Protein AF-A0A1Y1K9Z2-F1 (afdb_monomer)

pLDDT: mean 82.73, std 17.96, range [30.25, 98.12]

Sequence (120 aa):
GYWKRSLLKTVQKRVRSIFKPVSKKLPVKLPHRALTDVDLSKYIKLLKIPHFRGIFMRNGLPNRINKTECGIINLDDKINEGTHWTAYIKRGSRVVYFDSIGHVKPPLELVHYFRGGGSR

Foldseek 3Di:
DVVVVVVVVVVVVVCCVVDPDDPDPQPDDDDPDDDDLVNVVVVCVSVVPPQEDGEAELVGDDQADDQWHKYKYFPHDPVDRGDAIWMWTHHHLDIDTGGPVDPDDDDVSVVCSSVVPNDD

Solvent-accessible surface area (backbone atoms only — not comparable to full-atom values): 7559 Å² total; per-residue (Å²): 116,77,66,61,59,52,53,53,51,52,50,50,52,55,46,48,74,78,41,80,80,78,87,68,86,70,98,68,87,76,72,101,60,87,80,48,73,69,54,48,54,52,48,45,62,76,66,62,56,77,54,62,71,50,79,29,29,43,82,53,67,71,98,71,57,66,57,56,32,26,38,38,34,26,75,27,50,72,92,55,96,60,79,47,79,32,39,40,40,35,52,68,94,47,73,47,80,48,53,90,87,53,99,69,80,80,58,67,56,60,54,49,61,73,64,64,66,63,73,130

Nearest PDB structures (foldseek):
  4pie-assembly1_A  TM=7.471E-01  e=2.812E-03  Human adenovirus 2
  4wx7-assembly1_A  TM=7.951E-01  e=3.908E-03  Human adenovirus D8
  8qdx-assembly1_B  TM=3.300E-01  e=3.687E+00  Escherichia coli
  8qqs-assembly1_B  TM=2.901E-01  e=3.232E+00  Escherichia coli
  9ggq-assembly1_D  TM=2.872E-01  e=4.206E+00  Escherichia coli

Structure (mmCIF, N/CA/C/O backbone):
data_AF-A0A1Y1K9Z2-F1
#
_entry.id   AF-A0A1Y1K9Z2-F1
#
loop_
_atom_site.group_PDB
_atom_site.id
_atom_site.type_symbol
_atom_site.label_atom_id
_atom_site.label_alt_id
_atom_site.label_comp_id
_atom_site.label_asym_id
_atom_site.label_entity_id
_atom_site.label_seq_id
_atom_site.pdbx_PDB_ins_code
_atom_site.Cartn_x
_atom_site.Cartn_y
_atom_site.Cartn_z
_atom_site.occupancy
_atom_site.B_iso_or_equiv
_atom_site.auth_seq_id
_atom_site.auth_comp_id
_atom_site.auth_asym_id
_atom_site.auth_atom_id
_atom_site.pdbx_PDB_model_num
ATOM 1 N N . GLY A 1 1 ? -23.300 0.474 -20.425 1.00 43.09 1 GLY A N 1
ATOM 2 C CA . GLY A 1 1 ? -24.116 -0.228 -19.410 1.00 43.09 1 GLY A CA 1
ATOM 3 C C . GLY A 1 1 ? -24.420 0.672 -18.222 1.00 43.09 1 GLY A C 1
ATOM 4 O O . GLY A 1 1 ? -23.520 0.955 -17.437 1.00 43.09 1 GLY A O 1
ATOM 5 N N . TYR A 1 2 ? -25.670 1.128 -18.097 1.00 38.16 2 TYR A N 1
ATOM 6 C CA . TYR A 1 2 ? -26.160 2.048 -17.053 1.00 38.16 2 TYR A CA 1
ATOM 7 C C . TYR A 1 2 ? -25.888 1.564 -15.611 1.00 38.16 2 TYR A C 1
ATOM 9 O O . TYR A 1 2 ? -25.596 2.370 -14.726 1.00 38.16 2 TYR A O 1
ATOM 17 N N . TRP A 1 3 ? -25.847 0.248 -15.396 1.00 30.25 3 TRP A N 1
ATOM 18 C CA . TRP A 1 3 ? -25.578 -0.384 -14.101 1.00 30.25 3 TRP A CA 1
ATOM 19 C C . TRP A 1 3 ? -24.150 -0.156 -13.563 1.00 30.25 3 TRP A C 1
ATOM 21 O O . TRP A 1 3 ? -23.978 0.044 -12.360 1.00 30.25 3 TRP A O 1
ATOM 31 N N . LYS A 1 4 ? -23.122 -0.070 -14.430 1.00 41.53 4 LYS A N 1
ATOM 32 C CA . LYS A 1 4 ? -21.722 0.177 -14.006 1.00 41.53 4 LYS A CA 1
ATOM 33 C C . LYS A 1 4 ? -21.539 1.564 -13.377 1.00 41.53 4 LYS A C 1
ATOM 35 O O . LYS A 1 4 ? -20.868 1.700 -12.357 1.00 41.53 4 LYS A O 1
ATOM 40 N N . ARG A 1 5 ? -22.176 2.595 -13.949 1.00 46.28 5 ARG A N 1
ATOM 41 C CA . ARG A 1 5 ? -22.117 3.975 -13.425 1.00 46.28 5 ARG A CA 1
ATOM 42 C C . ARG A 1 5 ? -22.849 4.108 -12.087 1.00 46.28 5 ARG A C 1
ATOM 44 O O . ARG A 1 5 ? -22.398 4.861 -11.232 1.00 46.28 5 ARG A O 1
ATOM 51 N N . SER A 1 6 ? -23.947 3.375 -11.900 1.00 46.56 6 SER A N 1
ATOM 52 C CA . SER A 1 6 ? -24.711 3.354 -10.645 1.00 46.56 6 SER A CA 1
ATOM 53 C C . SER A 1 6 ? -23.897 2.761 -9.486 1.00 46.56 6 SER A C 1
ATOM 55 O O . SER A 1 6 ? -23.755 3.396 -8.441 1.00 46.56 6 SER A O 1
ATOM 57 N N . LEU A 1 7 ? -23.258 1.602 -9.696 1.00 51.91 7 LEU A N 1
ATOM 58 C CA . LEU A 1 7 ? -22.443 0.945 -8.668 1.00 51.91 7 LEU A CA 1
ATOM 59 C C . LEU A 1 7 ? -21.234 1.799 -8.254 1.00 51.91 7 LEU A C 1
ATOM 61 O O . LEU A 1 7 ? -20.981 1.970 -7.063 1.00 51.91 7 LEU A O 1
ATOM 65 N N . LEU A 1 8 ? -20.532 2.397 -9.225 1.00 53.78 8 LEU A N 1
ATOM 66 C CA . LEU A 1 8 ? -19.408 3.304 -8.964 1.00 53.78 8 LEU A CA 1
ATOM 67 C C . LEU A 1 8 ? -19.836 4.538 -8.159 1.00 53.78 8 LEU A C 1
ATOM 69 O O . LEU A 1 8 ? -19.136 4.923 -7.224 1.00 53.78 8 LEU A O 1
ATOM 73 N N . LYS A 1 9 ? -21.003 5.122 -8.465 1.00 56.19 9 LYS A N 1
ATOM 74 C CA . LYS A 1 9 ? -21.572 6.242 -7.696 1.00 56.19 9 LYS A CA 1
ATOM 75 C C . LYS A 1 9 ? -21.907 5.834 -6.260 1.00 56.19 9 LYS A C 1
ATOM 77 O O . LYS A 1 9 ? -21.624 6.595 -5.337 1.00 56.19 9 LYS A O 1
ATOM 82 N N . THR A 1 10 ? -22.449 4.635 -6.051 1.00 56.69 10 THR A N 1
ATOM 83 C CA . THR A 1 10 ? -22.758 4.101 -4.714 1.00 56.69 10 THR A CA 1
ATOM 84 C C . THR A 1 10 ? -21.493 3.834 -3.901 1.00 56.69 10 THR A C 1
ATOM 86 O O . THR A 1 10 ? -21.417 4.235 -2.739 1.00 56.69 10 THR A O 1
ATOM 89 N N . VAL A 1 11 ? -20.464 3.237 -4.513 1.00 58.69 11 VAL A N 1
ATOM 90 C CA . VAL A 1 11 ? -19.150 3.035 -3.884 1.00 58.6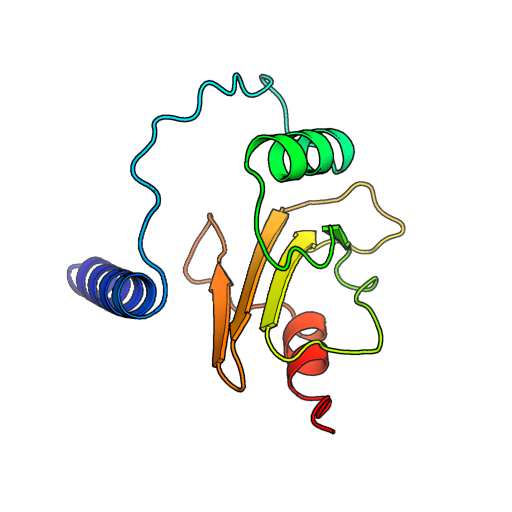9 11 VAL A CA 1
ATOM 91 C C . VAL A 1 11 ? -18.509 4.381 -3.549 1.00 58.69 11 VAL A C 1
ATOM 93 O O . VAL A 1 11 ? -18.121 4.588 -2.404 1.00 58.69 11 VAL A O 1
ATOM 96 N N . GLN A 1 12 ? -18.482 5.340 -4.481 1.00 59.81 12 GLN A N 1
ATOM 97 C CA . GLN A 1 12 ? -17.976 6.691 -4.215 1.00 59.81 12 GLN A CA 1
ATOM 98 C C . GLN A 1 12 ? -18.741 7.394 -3.094 1.00 59.81 12 GLN A C 1
ATOM 100 O O . GLN A 1 12 ? -18.114 8.029 -2.251 1.00 59.81 12 GLN A O 1
ATOM 105 N N . LYS A 1 13 ? -20.073 7.280 -3.044 1.00 59.56 13 LYS A N 1
ATOM 106 C CA . LYS A 1 13 ? -20.892 7.875 -1.978 1.00 59.56 13 LYS A CA 1
ATOM 107 C C . LYS A 1 13 ? -20.564 7.256 -0.616 1.00 59.56 13 LYS A C 1
ATOM 109 O O . LYS A 1 13 ? -20.394 7.991 0.353 1.00 59.56 13 LYS A O 1
ATOM 114 N N . ARG A 1 14 ? -20.397 5.930 -0.552 1.00 63.41 14 ARG A N 1
ATOM 115 C CA . ARG A 1 14 ? -20.032 5.196 0.673 1.00 63.41 14 ARG A CA 1
ATOM 116 C C . ARG A 1 14 ? -18.593 5.473 1.115 1.00 63.41 14 ARG A C 1
ATOM 118 O O . ARG A 1 14 ? -18.338 5.627 2.302 1.00 63.41 14 ARG A O 1
ATOM 125 N N . VAL A 1 15 ? -17.659 5.606 0.173 1.00 63.94 15 VAL A N 1
ATOM 126 C CA . VAL A 1 15 ? -16.283 6.043 0.450 1.00 63.94 15 VAL A CA 1
ATOM 127 C C . VAL A 1 15 ? -16.292 7.476 0.974 1.00 63.94 15 VAL A C 1
ATOM 129 O O . VAL A 1 15 ? -15.711 7.720 2.021 1.00 63.94 15 VAL A O 1
ATOM 132 N N . ARG A 1 16 ? -17.014 8.405 0.336 1.00 65.69 16 ARG A N 1
ATOM 133 C CA . ARG A 1 16 ? -17.124 9.807 0.784 1.00 65.69 16 ARG A CA 1
ATOM 134 C C . ARG A 1 16 ? -17.781 9.960 2.157 1.00 65.69 16 ARG A C 1
ATOM 136 O O . ARG A 1 16 ? -17.416 10.869 2.895 1.00 65.69 16 ARG A O 1
ATOM 143 N N . SER A 1 17 ? -18.722 9.082 2.518 1.00 64.19 17 SER A N 1
ATOM 144 C CA . SER A 1 17 ? -19.342 9.108 3.851 1.00 64.19 17 SER A CA 1
ATOM 145 C C . SER A 1 17 ? -18.395 8.620 4.952 1.00 64.19 17 SER A C 1
ATOM 147 O O . SER A 1 17 ? -18.584 8.959 6.114 1.00 64.19 17 SER A O 1
ATOM 149 N N . ILE A 1 18 ? -17.390 7.810 4.604 1.00 62.69 18 ILE A N 1
ATOM 150 C CA . ILE A 1 18 ? -16.392 7.279 5.545 1.00 62.69 18 ILE A CA 1
ATOM 151 C C . ILE A 1 18 ? -15.115 8.142 5.531 1.00 62.69 18 ILE A C 1
ATOM 153 O O . ILE A 1 18 ? -14.452 8.299 6.558 1.00 62.69 18 ILE A O 1
ATOM 157 N N . PHE A 1 19 ? -14.781 8.736 4.387 1.00 62.97 19 PHE A N 1
ATOM 158 C CA . PHE A 1 19 ? -13.556 9.481 4.123 1.00 62.97 19 PHE A CA 1
ATOM 159 C C . PHE A 1 19 ? -13.895 10.830 3.478 1.00 62.97 19 PHE A C 1
ATOM 161 O O . PHE A 1 19 ? -14.343 10.885 2.333 1.00 62.97 19 PHE A O 1
ATOM 168 N N . LYS A 1 20 ? -13.659 11.935 4.197 1.00 63.31 20 LYS A N 1
ATOM 169 C CA . LYS A 1 20 ? -13.804 13.280 3.622 1.00 63.31 20 LYS A CA 1
ATOM 170 C C . LYS A 1 20 ? -12.711 13.497 2.560 1.00 63.31 20 LYS A C 1
ATOM 172 O O . LYS A 1 20 ? -11.535 13.341 2.893 1.00 63.31 20 LYS A O 1
ATOM 177 N N . PRO A 1 21 ? -13.055 13.843 1.307 1.00 60.56 21 PRO A N 1
ATOM 178 C CA . PRO A 1 21 ? -12.057 14.128 0.283 1.00 60.56 21 PRO A CA 1
ATOM 179 C C . PRO A 1 21 ? -11.266 15.389 0.647 1.00 60.56 21 PRO A C 1
ATOM 181 O O . PRO A 1 21 ? -11.841 16.402 1.045 1.00 60.56 21 PRO A O 1
ATOM 184 N N . VAL A 1 22 ? -9.944 15.336 0.495 1.00 63.41 22 VAL A N 1
ATOM 185 C CA . VAL A 1 22 ? -9.087 16.519 0.629 1.00 63.41 22 VAL A CA 1
ATOM 186 C C . VAL A 1 22 ? -9.147 17.292 -0.690 1.00 63.41 22 VAL A C 1
ATOM 188 O O . VAL A 1 22 ? -8.785 16.773 -1.739 1.00 63.41 22 VAL A O 1
ATOM 191 N N . SER A 1 23 ? -9.638 18.531 -0.637 1.00 53.41 23 SER A N 1
ATOM 192 C CA . SER A 1 23 ? -9.964 19.370 -1.805 1.00 53.41 23 SER A CA 1
ATOM 193 C C . SER A 1 23 ? -8.765 20.092 -2.447 1.00 53.41 23 SER A C 1
ATOM 195 O O . SER A 1 23 ? -8.952 20.915 -3.344 1.00 53.41 23 SER A O 1
ATOM 197 N N . LYS A 1 24 ? -7.530 19.870 -1.989 1.00 58.94 24 LYS A N 1
ATOM 198 C CA . LYS A 1 24 ? -6.385 20.662 -2.462 1.00 58.94 24 LYS A CA 1
ATOM 199 C C . LYS A 1 24 ? -5.791 20.042 -3.726 1.00 58.94 24 LYS A C 1
ATOM 201 O O . LYS A 1 24 ? -5.373 18.888 -3.694 1.00 58.94 24 LYS A O 1
ATOM 206 N N . LYS A 1 25 ? -5.706 20.819 -4.818 1.00 61.34 25 LYS A N 1
ATOM 207 C CA . LYS A 1 25 ? -4.792 20.517 -5.933 1.00 61.34 25 LYS A CA 1
ATOM 208 C C . LYS A 1 25 ? -3.392 20.385 -5.339 1.00 61.34 25 LYS A C 1
ATOM 210 O O . LYS A 1 25 ? -2.872 21.331 -4.753 1.00 61.34 25 LYS A O 1
ATOM 215 N N . LEU A 1 26 ? -2.829 19.191 -5.429 1.00 63.03 26 LEU A N 1
ATOM 216 C CA . LEU A 1 26 ? -1.517 18.897 -4.877 1.00 63.03 26 LEU A CA 1
ATOM 217 C C . LEU A 1 26 ? -0.462 19.465 -5.836 1.00 63.03 26 LEU A C 1
ATOM 219 O O . LEU A 1 26 ? -0.534 19.161 -7.027 1.00 63.03 26 LEU A O 1
ATOM 223 N N . PRO A 1 27 ? 0.508 20.273 -5.371 1.00 68.44 27 PRO A N 1
ATOM 224 C CA . PRO A 1 27 ? 1.563 20.844 -6.210 1.00 68.44 27 PRO A CA 1
ATOM 225 C C . PRO A 1 27 ? 2.646 19.793 -6.501 1.00 68.44 27 PRO A C 1
ATOM 227 O O . PRO A 1 27 ? 3.831 19.997 -6.255 1.00 68.44 27 PRO A O 1
ATOM 230 N N . VAL A 1 28 ? 2.232 18.610 -6.949 1.00 73.56 28 VAL A N 1
ATOM 231 C CA . VAL A 1 28 ? 3.100 17.450 -7.115 1.00 73.56 28 VAL A CA 1
ATOM 232 C C . VAL A 1 28 ? 3.200 17.138 -8.600 1.00 73.56 28 VAL A C 1
ATOM 234 O O . VAL A 1 28 ? 2.242 16.670 -9.211 1.00 73.56 28 VAL A O 1
ATOM 237 N N . LYS A 1 29 ? 4.372 17.400 -9.184 1.00 84.56 29 LYS A N 1
ATOM 238 C CA . LYS A 1 29 ? 4.691 16.965 -10.546 1.00 84.56 29 LYS A CA 1
ATOM 239 C C . LYS A 1 29 ? 5.062 15.480 -10.506 1.00 84.56 29 LYS A C 1
ATOM 241 O O . LYS A 1 29 ? 5.991 15.092 -9.793 1.00 84.56 29 LYS A O 1
ATOM 246 N N . LEU A 1 30 ? 4.307 14.662 -11.235 1.00 87.94 30 LEU A N 1
ATOM 247 C CA . LEU A 1 30 ? 4.592 13.238 -11.403 1.00 87.94 30 LEU A CA 1
ATOM 248 C C . LEU A 1 30 ? 5.635 13.038 -12.516 1.00 87.94 30 LEU A C 1
ATOM 250 O O . LEU A 1 30 ? 5.637 13.811 -13.480 1.00 87.94 30 LEU A O 1
ATOM 254 N N . PRO A 1 31 ? 6.532 12.045 -12.398 1.00 91.62 31 PRO A N 1
ATOM 255 C CA . PRO A 1 31 ? 7.448 11.694 -13.473 1.00 91.62 31 PRO A CA 1
ATOM 256 C C . PRO A 1 31 ? 6.688 11.086 -14.659 1.00 91.62 31 PRO A C 1
ATOM 258 O O . PRO A 1 31 ? 5.626 10.488 -14.497 1.00 91.62 31 PRO A O 1
ATOM 261 N N . HIS A 1 32 ? 7.268 11.191 -15.855 1.00 92.81 32 HIS A N 1
ATOM 262 C CA . HIS A 1 32 ? 6.733 10.564 -17.068 1.00 92.81 32 HIS A CA 1
ATOM 263 C C . HIS A 1 32 ? 7.220 9.108 -17.202 1.00 92.81 32 HIS A C 1
ATOM 265 O O . HIS A 1 32 ? 7.789 8.715 -18.213 1.00 92.81 32 HIS A O 1
ATOM 271 N N . ARG A 1 33 ? 7.053 8.322 -16.136 1.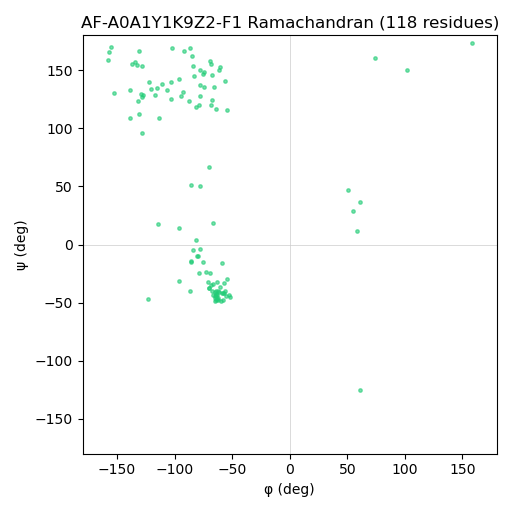00 92.81 33 ARG A N 1
ATOM 272 C CA . ARG A 1 33 ? 7.330 6.879 -16.071 1.00 92.81 33 ARG A CA 1
ATOM 273 C C . ARG A 1 33 ? 6.474 6.246 -14.972 1.00 92.81 33 ARG A C 1
ATOM 275 O O . ARG A 1 33 ? 5.882 6.969 -14.169 1.00 92.81 33 ARG A O 1
ATOM 282 N N . ALA A 1 34 ? 6.435 4.914 -14.906 1.00 90.81 34 ALA A N 1
ATOM 283 C CA . ALA A 1 34 ? 5.833 4.212 -13.774 1.00 90.81 34 ALA A CA 1
ATOM 284 C C . ALA A 1 34 ? 6.482 4.658 -12.452 1.00 90.81 34 ALA A C 1
ATOM 286 O O . ALA A 1 34 ? 7.694 4.888 -12.398 1.00 90.81 34 ALA A O 1
ATOM 287 N N . LEU A 1 35 ? 5.670 4.813 -11.402 1.00 93.75 35 LEU A N 1
ATOM 288 C CA . LEU A 1 35 ? 6.156 5.208 -10.081 1.00 93.75 35 LEU A CA 1
ATOM 289 C C . LEU A 1 35 ? 6.864 4.035 -9.407 1.00 93.75 35 LEU A C 1
ATOM 291 O O . LEU A 1 35 ? 6.332 2.923 -9.385 1.00 93.75 35 LEU A O 1
ATOM 295 N N . THR A 1 36 ? 8.020 4.308 -8.811 1.00 94.12 36 THR A N 1
ATOM 296 C CA . THR A 1 36 ? 8.705 3.362 -7.924 1.00 94.12 36 THR A CA 1
ATOM 297 C C . THR A 1 36 ? 8.194 3.507 -6.490 1.00 94.12 36 THR A C 1
ATOM 299 O O . THR A 1 36 ? 7.513 4.474 -6.133 1.00 94.12 36 THR A O 1
ATOM 302 N N . ASP A 1 37 ? 8.559 2.564 -5.631 1.00 93.94 37 ASP A N 1
ATOM 303 C CA . ASP A 1 37 ? 8.371 2.650 -4.182 1.00 93.94 37 ASP A CA 1
ATOM 304 C C . ASP A 1 37 ? 9.041 3.898 -3.566 1.00 93.94 37 ASP A C 1
ATOM 306 O O . ASP A 1 37 ? 8.494 4.512 -2.642 1.00 93.94 37 ASP A O 1
ATOM 310 N N . VAL A 1 38 ? 10.177 4.336 -4.119 1.00 94.62 38 VAL A N 1
ATOM 311 C CA . VAL A 1 38 ? 10.861 5.582 -3.738 1.00 94.62 38 VAL A CA 1
ATOM 312 C C . VAL A 1 38 ? 10.005 6.809 -4.069 1.00 94.62 38 VAL A C 1
ATOM 314 O O . VAL A 1 38 ? 9.831 7.687 -3.215 1.00 94.62 38 VAL A O 1
ATOM 317 N N . ASP A 1 39 ? 9.420 6.869 -5.271 1.00 94.94 39 ASP A N 1
ATOM 318 C CA . ASP A 1 39 ? 8.531 7.973 -5.661 1.00 94.94 39 ASP A CA 1
ATOM 319 C C . ASP A 1 39 ? 7.290 8.018 -4.765 1.00 94.94 39 ASP A C 1
ATOM 321 O O . ASP A 1 39 ? 6.922 9.071 -4.236 1.00 94.94 39 ASP A O 1
ATOM 325 N N . LEU A 1 40 ? 6.667 6.859 -4.539 1.00 94.94 40 LEU A N 1
ATOM 326 C CA . LEU A 1 40 ? 5.514 6.729 -3.656 1.00 94.94 40 LEU A CA 1
ATOM 327 C C . LEU A 1 40 ? 5.856 7.199 -2.240 1.00 94.94 40 LEU A C 1
ATOM 329 O O . LEU A 1 40 ? 5.131 8.027 -1.685 1.00 94.94 40 LEU A O 1
ATOM 333 N N . SER A 1 41 ? 6.985 6.752 -1.683 1.00 94.88 41 SER A N 1
ATOM 334 C CA . SER A 1 41 ? 7.463 7.154 -0.354 1.00 94.88 41 SER A CA 1
ATOM 335 C C . SER A 1 41 ? 7.635 8.667 -0.236 1.00 94.88 41 SER A C 1
ATOM 337 O O . SER A 1 41 ? 7.234 9.267 0.767 1.00 94.88 41 SER A O 1
ATOM 339 N N . LYS A 1 42 ? 8.187 9.309 -1.273 1.00 93.62 42 LYS A N 1
ATOM 340 C CA . LYS A 1 42 ? 8.282 10.770 -1.361 1.00 93.62 42 LYS A CA 1
ATOM 341 C C . LYS A 1 42 ? 6.895 11.411 -1.316 1.00 93.62 42 LYS A C 1
ATOM 343 O O . LYS A 1 42 ? 6.676 12.333 -0.529 1.00 93.62 42 LYS A O 1
ATOM 348 N N . TYR A 1 43 ? 5.947 10.926 -2.115 1.00 92.06 43 TYR A N 1
ATOM 349 C CA . TYR A 1 43 ? 4.605 11.504 -2.170 1.00 92.06 43 TYR A CA 1
ATOM 350 C C . TYR A 1 43 ? 3.816 11.296 -0.881 1.00 92.06 43 TYR A C 1
ATOM 352 O O . TYR A 1 43 ? 3.206 12.242 -0.401 1.00 92.06 43 TYR A O 1
ATOM 360 N N . ILE A 1 44 ? 3.891 10.133 -0.241 1.00 92.00 44 ILE A N 1
ATOM 361 C CA . ILE A 1 44 ? 3.236 9.885 1.052 1.00 92.00 44 ILE A CA 1
ATOM 362 C C . ILE A 1 44 ? 3.666 10.916 2.103 1.00 92.00 44 ILE A C 1
ATOM 364 O O . ILE A 1 44 ? 2.815 11.471 2.804 1.00 92.00 44 ILE A O 1
ATOM 368 N N . LYS A 1 45 ? 4.972 11.215 2.175 1.00 90.62 45 LYS A N 1
ATOM 369 C CA . LYS A 1 45 ? 5.525 12.235 3.079 1.00 90.62 45 LYS A CA 1
ATOM 370 C C . LYS A 1 45 ? 5.000 13.630 2.741 1.00 90.62 45 LYS A C 1
ATOM 372 O O . LYS A 1 45 ? 4.539 14.338 3.633 1.00 90.62 45 LYS A O 1
ATOM 377 N N . LEU A 1 46 ? 5.017 14.005 1.460 1.00 89.12 46 LEU A N 1
ATOM 378 C CA . LEU A 1 46 ? 4.519 15.307 0.996 1.00 89.12 46 LEU A CA 1
ATOM 379 C C . LEU A 1 46 ? 3.020 15.490 1.267 1.00 89.12 46 LEU A C 1
ATOM 381 O O . LEU A 1 46 ? 2.584 16.568 1.666 1.00 89.12 46 LEU A O 1
ATOM 385 N N . LEU A 1 47 ? 2.237 14.429 1.076 1.00 87.25 47 LEU A N 1
ATOM 386 C CA . LEU A 1 47 ? 0.790 14.422 1.272 1.00 87.25 47 LEU A CA 1
ATOM 387 C C . LEU A 1 47 ? 0.378 14.264 2.737 1.00 87.25 47 LEU A C 1
ATOM 389 O O . LEU A 1 47 ? -0.799 14.444 3.047 1.00 87.25 47 LEU A O 1
ATOM 393 N N . LYS A 1 48 ? 1.328 13.947 3.627 1.00 89.50 48 LYS A N 1
ATOM 394 C CA . LYS A 1 48 ? 1.101 13.720 5.060 1.00 89.50 48 LYS A CA 1
ATOM 395 C C . LYS A 1 48 ? -0.043 12.729 5.301 1.00 89.50 48 LYS A C 1
ATOM 397 O O . LYS A 1 48 ? -0.944 12.992 6.097 1.00 89.50 48 LYS A O 1
ATOM 402 N N . ILE A 1 49 ? -0.027 11.606 4.579 1.00 88.19 49 ILE A N 1
ATOM 403 C CA . ILE A 1 49 ? -1.090 10.598 4.671 1.00 88.19 49 ILE A CA 1
ATOM 404 C C . ILE A 1 49 ? -1.110 10.006 6.093 1.00 88.19 49 ILE A C 1
ATOM 406 O O . ILE A 1 49 ? -0.130 9.382 6.507 1.00 88.19 49 ILE A O 1
ATOM 410 N N . PRO A 1 50 ? -2.198 10.185 6.866 1.00 90.75 50 PRO A N 1
ATOM 411 C CA . PRO A 1 50 ? -2.261 9.711 8.242 1.00 90.75 50 PRO A CA 1
ATOM 412 C C . PRO A 1 50 ? -2.434 8.192 8.295 1.00 90.75 50 PRO A C 1
ATOM 414 O O . PRO A 1 50 ? -3.099 7.600 7.446 1.00 90.75 50 PRO A O 1
ATOM 417 N N . HIS A 1 51 ? -1.887 7.568 9.341 1.00 95.25 51 HIS A N 1
ATOM 418 C CA . HIS A 1 51 ? -1.942 6.114 9.551 1.00 95.25 51 HIS A CA 1
ATOM 419 C C . HIS A 1 51 ? -1.398 5.300 8.364 1.00 95.25 51 HIS A C 1
ATOM 421 O O . HIS A 1 51 ? -1.843 4.176 8.122 1.00 95.25 51 HIS A O 1
ATOM 427 N N . PHE A 1 52 ? -0.461 5.867 7.602 1.00 96.94 52 PHE A N 1
ATOM 428 C CA . PHE A 1 52 ? 0.189 5.151 6.518 1.00 96.94 52 PHE A CA 1
ATOM 429 C C . PHE A 1 52 ? 1.072 4.034 7.081 1.00 96.94 52 PHE A C 1
ATOM 431 O O . PHE A 1 52 ? 1.980 4.281 7.874 1.00 96.94 52 PHE A O 1
ATOM 438 N N . ARG A 1 53 ? 0.767 2.795 6.698 1.00 97.38 53 ARG A N 1
ATOM 439 C CA . ARG A 1 53 ? 1.390 1.578 7.215 1.00 97.38 53 ARG A CA 1
ATOM 440 C C . ARG A 1 53 ? 2.660 1.221 6.469 1.00 97.38 53 ARG A C 1
ATOM 442 O O . ARG A 1 53 ? 3.613 0.781 7.105 1.00 97.38 53 ARG A O 1
ATOM 449 N N . GLY A 1 54 ? 2.656 1.390 5.152 1.00 97.50 54 GLY A N 1
ATOM 450 C CA . GLY A 1 54 ? 3.785 1.046 4.305 1.00 97.50 54 GLY A CA 1
ATOM 451 C C . GLY A 1 54 ? 3.399 0.817 2.849 1.00 97.50 54 GLY A C 1
ATOM 452 O O . GLY A 1 54 ? 2.221 0.817 2.476 1.00 97.50 54 GLY A O 1
ATOM 453 N N . ILE A 1 55 ? 4.444 0.645 2.046 1.00 97.94 55 ILE A N 1
ATOM 454 C CA . ILE A 1 55 ? 4.383 0.148 0.676 1.00 97.94 55 ILE A CA 1
ATOM 455 C C . ILE A 1 55 ? 4.852 -1.301 0.749 1.00 97.94 55 ILE A C 1
ATOM 457 O O . ILE A 1 55 ? 5.922 -1.567 1.295 1.00 97.94 55 ILE A O 1
ATOM 461 N N . PHE A 1 56 ? 4.044 -2.224 0.248 1.00 97.44 56 PHE A N 1
ATOM 462 C CA . PHE A 1 56 ? 4.315 -3.653 0.342 1.00 97.44 56 PHE A CA 1
ATOM 463 C C . PHE A 1 56 ? 4.223 -4.310 -1.027 1.00 97.44 56 PHE A C 1
ATOM 465 O O . PHE A 1 56 ? 3.486 -3.863 -1.901 1.00 97.44 56 PHE A O 1
ATOM 472 N N . MET A 1 57 ? 4.947 -5.406 -1.188 1.00 97.50 57 MET A N 1
ATOM 473 C CA . MET A 1 57 ? 4.722 -6.356 -2.276 1.00 97.50 57 MET A CA 1
ATOM 474 C C . MET A 1 57 ? 3.627 -7.340 -1.842 1.00 97.50 57 MET A C 1
ATOM 476 O O . MET A 1 57 ? 3.346 -7.451 -0.642 1.00 97.50 57 MET A O 1
ATOM 480 N N . ARG A 1 58 ? 3.005 -8.062 -2.781 1.00 95.94 58 ARG A N 1
ATOM 481 C CA . ARG A 1 58 ? 1.835 -8.920 -2.511 1.00 95.94 58 ARG A CA 1
ATOM 482 C C . ARG A 1 58 ? 2.085 -9.911 -1.372 1.00 95.94 58 ARG A C 1
ATOM 484 O O . ARG A 1 58 ? 1.257 -10.049 -0.477 1.00 95.94 58 ARG A O 1
ATOM 491 N N . ASN A 1 59 ? 3.259 -10.537 -1.375 1.00 94.62 59 ASN A N 1
ATOM 492 C CA . ASN A 1 59 ? 3.718 -11.507 -0.378 1.00 94.62 59 ASN A CA 1
ATOM 493 C C . ASN A 1 59 ? 4.609 -10.893 0.729 1.00 94.62 59 ASN A C 1
ATOM 495 O O . ASN A 1 59 ? 5.296 -11.615 1.452 1.00 94.62 59 ASN A O 1
ATOM 499 N N . GLY A 1 60 ? 4.625 -9.562 0.850 1.00 95.31 60 GLY A N 1
ATOM 500 C CA . GLY A 1 60 ? 5.439 -8.800 1.804 1.00 95.31 60 GLY A CA 1
ATOM 501 C C . GLY A 1 60 ? 4.625 -8.052 2.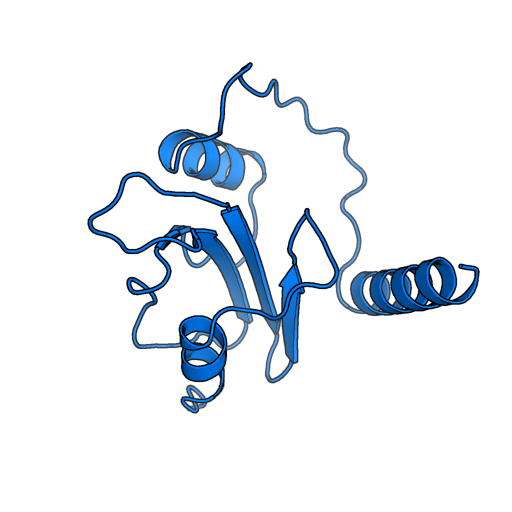864 1.00 95.31 60 GLY A C 1
ATOM 502 O O . GLY A 1 60 ? 5.134 -7.104 3.461 1.00 95.31 60 GLY A O 1
ATOM 503 N N . LEU A 1 61 ? 3.359 -8.426 3.070 1.00 95.50 61 LEU A N 1
ATOM 504 C CA . LEU A 1 61 ? 2.500 -7.811 4.082 1.00 95.50 61 LEU A CA 1
ATOM 505 C C . LEU A 1 61 ? 2.987 -8.140 5.506 1.00 95.50 61 LEU A C 1
ATOM 507 O O . LEU A 1 61 ? 3.501 -9.231 5.754 1.00 95.50 61 LEU A O 1
ATOM 511 N N . PRO A 1 62 ? 2.828 -7.216 6.468 1.00 95.06 62 PRO A N 1
ATOM 512 C CA . PRO A 1 62 ? 3.237 -7.451 7.846 1.00 95.06 62 PRO A CA 1
ATOM 513 C C . PRO A 1 62 ? 2.343 -8.493 8.532 1.00 95.06 62 PRO A C 1
ATOM 515 O O . PRO A 1 62 ? 1.175 -8.650 8.204 1.00 95.06 62 PRO A O 1
ATOM 518 N N . ASN A 1 63 ? 2.848 -9.123 9.591 1.00 91.12 63 ASN A N 1
ATOM 519 C CA . ASN A 1 63 ? 2.086 -10.137 10.340 1.00 91.12 63 ASN A CA 1
ATOM 520 C C . ASN A 1 63 ? 1.061 -9.552 11.329 1.00 91.12 63 ASN A C 1
ATOM 522 O O . ASN A 1 63 ? 0.272 -10.285 11.919 1.00 91.12 63 ASN A O 1
ATOM 526 N N . ARG A 1 64 ? 1.096 -8.236 11.573 1.00 91.19 64 ARG A N 1
ATOM 527 C CA . ARG A 1 64 ? 0.208 -7.543 12.521 1.00 91.19 64 ARG A CA 1
ATOM 528 C C . ARG A 1 64 ? -0.573 -6.442 11.817 1.00 91.19 64 ARG A C 1
ATOM 530 O O . ARG A 1 64 ? -0.016 -5.711 10.992 1.00 91.19 64 ARG A O 1
ATOM 537 N N . ILE A 1 65 ? -1.846 -6.328 12.186 1.00 92.38 65 ILE A N 1
ATOM 538 C CA . ILE A 1 65 ? -2.804 -5.366 11.637 1.00 92.38 65 ILE A CA 1
ATOM 539 C C . ILE A 1 65 ? -3.068 -4.276 12.671 1.00 92.38 65 ILE A C 1
ATOM 541 O O . ILE A 1 65 ? -3.373 -4.583 13.824 1.00 92.38 65 ILE A O 1
ATOM 545 N N . ASN A 1 66 ? -3.039 -3.011 12.259 1.00 94.06 66 ASN A N 1
ATOM 546 C CA . ASN A 1 66 ? -3.470 -1.911 13.115 1.00 94.06 66 ASN A CA 1
ATOM 547 C C . ASN A 1 66 ? -4.994 -1.711 13.050 1.00 94.06 66 ASN A C 1
ATOM 549 O O . ASN A 1 66 ? -5.663 -1.991 12.048 1.00 94.06 66 ASN A O 1
ATOM 553 N N . LYS A 1 67 ? -5.585 -1.156 14.118 1.00 93.12 67 LYS A N 1
ATOM 554 C CA . LYS A 1 67 ? -7.022 -0.814 14.146 1.00 93.12 67 LYS A CA 1
ATOM 555 C C . LYS A 1 67 ? -7.404 0.130 13.000 1.00 93.12 67 LYS A C 1
ATOM 557 O O . LYS A 1 67 ? -8.442 -0.078 12.366 1.00 93.12 67 LYS A O 1
ATOM 562 N N . THR A 1 68 ? -6.538 1.100 12.718 1.00 94.69 68 THR A N 1
ATOM 563 C CA . THR A 1 68 ? -6.653 2.044 11.606 1.00 94.69 68 THR A CA 1
ATOM 564 C C . THR A 1 68 ? -5.323 2.106 10.871 1.00 94.69 68 THR A C 1
ATOM 566 O O . THR A 1 68 ? -4.298 2.398 11.483 1.00 94.69 68 THR A O 1
ATOM 569 N N . GLU A 1 69 ? -5.345 1.834 9.571 1.00 97.00 69 GLU A N 1
ATOM 570 C CA . GLU A 1 69 ? -4.166 1.897 8.709 1.00 97.00 69 GLU A CA 1
ATOM 571 C C . GLU A 1 69 ? -4.553 2.068 7.241 1.00 97.00 69 GLU A C 1
ATOM 573 O O . GLU A 1 69 ? -5.666 1.742 6.836 1.00 97.00 69 GLU A O 1
ATOM 578 N N . CYS A 1 70 ? -3.630 2.565 6.429 1.00 97.38 70 CYS A N 1
ATOM 579 C CA . CYS A 1 70 ? -3.720 2.510 4.975 1.00 97.38 70 CYS A CA 1
ATOM 580 C C . CYS A 1 70 ? -2.368 2.127 4.386 1.00 97.38 70 CYS A C 1
ATOM 582 O O . CYS A 1 70 ? -1.336 2.356 5.010 1.00 97.38 70 CYS A O 1
ATOM 584 N N . GLY A 1 71 ? -2.361 1.550 3.195 1.00 97.50 71 GLY A N 1
ATOM 585 C CA . GLY A 1 71 ? -1.127 1.113 2.558 1.00 97.50 71 GLY A CA 1
ATOM 586 C C . GLY A 1 71 ? -1.268 1.022 1.052 1.00 97.50 71 GLY A C 1
ATOM 587 O O . GLY A 1 71 ? -2.377 1.054 0.510 1.00 97.50 71 GLY A O 1
ATOM 588 N N . ILE A 1 72 ? -0.117 0.925 0.396 1.00 98.12 72 ILE A N 1
ATOM 589 C CA . ILE A 1 72 ? -0.004 0.666 -1.038 1.00 98.12 72 ILE A CA 1
ATOM 590 C C . ILE A 1 72 ? 0.575 -0.735 -1.209 1.00 98.12 72 ILE A C 1
ATOM 592 O O . ILE A 1 72 ? 1.483 -1.121 -0.476 1.00 98.12 72 ILE A O 1
ATOM 596 N N . ILE A 1 73 ? 0.032 -1.497 -2.153 1.00 97.50 73 ILE A N 1
ATOM 597 C CA . ILE A 1 73 ? 0.431 -2.876 -2.428 1.00 97.50 73 ILE A CA 1
ATOM 598 C C . ILE A 1 73 ? 0.750 -3.024 -3.909 1.00 97.50 73 ILE A C 1
ATOM 600 O O . ILE A 1 73 ? -0.084 -2.676 -4.748 1.00 97.50 73 ILE A O 1
ATOM 604 N N . ASN A 1 74 ? 1.922 -3.571 -4.222 1.00 97.25 74 ASN A N 1
ATOM 605 C CA . ASN A 1 74 ? 2.201 -4.122 -5.541 1.00 97.25 74 ASN A CA 1
ATOM 606 C C . ASN A 1 74 ? 1.544 -5.501 -5.667 1.00 97.25 74 ASN A C 1
ATOM 608 O O . ASN A 1 74 ? 1.630 -6.298 -4.734 1.00 97.25 74 ASN A O 1
ATOM 612 N N . LEU A 1 75 ? 0.911 -5.802 -6.800 1.00 95.56 75 LEU A N 1
ATOM 613 C CA . LEU A 1 75 ? 0.307 -7.118 -7.048 1.00 95.56 75 LEU A CA 1
ATOM 614 C C . LEU A 1 75 ? 1.316 -8.212 -7.424 1.00 95.56 75 LEU A C 1
ATOM 616 O O . LEU A 1 75 ? 0.917 -9.369 -7.571 1.00 95.56 75 LEU A O 1
ATOM 620 N N . ASP A 1 76 ? 2.590 -7.860 -7.557 1.00 96.00 76 ASP A N 1
ATOM 621 C CA . ASP A 1 76 ? 3.680 -8.794 -7.810 1.00 96.00 76 ASP A CA 1
ATOM 622 C C . ASP A 1 76 ? 4.351 -9.299 -6.520 1.00 96.00 76 ASP A C 1
ATOM 624 O O . ASP A 1 76 ? 4.165 -8.747 -5.427 1.00 96.00 76 ASP A O 1
ATOM 628 N N . ASP A 1 77 ? 5.160 -10.346 -6.657 1.00 94.94 77 ASP A N 1
ATOM 629 C CA . ASP A 1 77 ? 5.969 -10.894 -5.574 1.00 94.94 77 ASP A CA 1
ATOM 630 C C . ASP A 1 77 ? 7.220 -10.053 -5.308 1.00 94.94 77 ASP A C 1
ATOM 632 O O . ASP A 1 77 ? 7.809 -9.462 -6.206 1.00 94.94 77 ASP A O 1
ATOM 636 N N . LYS A 1 78 ? 7.676 -10.050 -4.051 1.00 93.56 78 LYS A N 1
ATOM 637 C CA . LYS A 1 78 ? 8.823 -9.252 -3.584 1.00 93.56 78 LYS A CA 1
ATOM 638 C C . LYS A 1 78 ? 10.158 -9.512 -4.282 1.00 93.56 78 LYS A C 1
ATOM 640 O O . LYS A 1 78 ? 11.093 -8.752 -4.067 1.00 93.56 78 LYS A O 1
ATOM 645 N N . ILE A 1 79 ? 10.267 -10.621 -5.008 1.00 94.38 79 ILE A N 1
ATOM 646 C CA . ILE A 1 79 ? 11.472 -10.990 -5.758 1.00 94.38 79 ILE A CA 1
ATOM 647 C C . ILE A 1 79 ? 11.504 -10.352 -7.151 1.00 94.38 79 ILE A C 1
ATOM 649 O O . ILE A 1 79 ? 12.554 -10.345 -7.783 1.00 94.38 79 ILE A O 1
ATOM 653 N N . ASN A 1 80 ? 10.368 -9.826 -7.612 1.00 94.50 80 ASN A N 1
ATOM 654 C CA . ASN A 1 80 ? 10.199 -9.233 -8.928 1.00 94.50 80 ASN A CA 1
ATOM 655 C C . ASN A 1 80 ? 10.205 -7.701 -8.841 1.00 94.50 80 ASN A C 1
ATOM 657 O O . ASN A 1 80 ? 10.096 -7.110 -7.765 1.00 94.50 80 ASN A O 1
ATOM 661 N N . GLU A 1 81 ? 10.284 -7.053 -10.001 1.00 91.50 81 GLU A N 1
ATOM 662 C CA . GLU A 1 81 ? 10.351 -5.591 -10.119 1.00 91.50 81 GLU A CA 1
ATOM 663 C C . GLU A 1 81 ? 9.004 -4.887 -9.870 1.00 91.50 81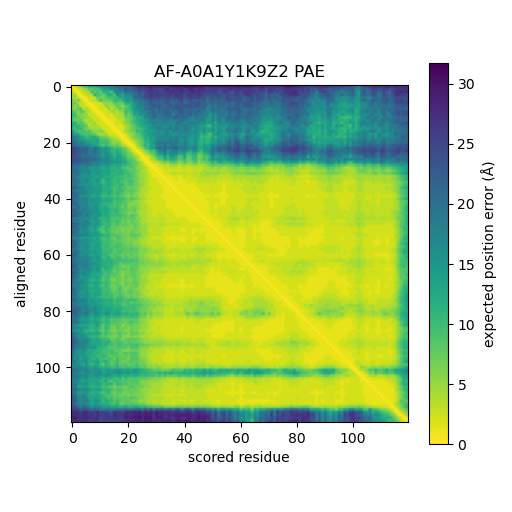 GLU A C 1
ATOM 665 O O . GLU A 1 81 ? 8.969 -3.681 -9.613 1.00 91.50 81 GLU A O 1
ATOM 670 N N . GLY A 1 82 ? 7.891 -5.630 -9.894 1.00 91.25 82 GLY A N 1
ATOM 671 C CA . GLY A 1 82 ? 6.554 -5.092 -9.684 1.00 91.25 82 GLY A CA 1
ATOM 672 C C . GLY A 1 82 ? 5.758 -4.902 -10.974 1.00 91.25 82 GLY A C 1
ATOM 673 O O . GLY A 1 82 ? 6.298 -4.609 -12.035 1.00 91.25 82 GLY A O 1
ATOM 674 N N . THR A 1 83 ? 4.433 -5.019 -10.870 1.00 93.25 83 THR A N 1
ATOM 675 C CA . THR A 1 83 ? 3.523 -4.973 -12.031 1.00 93.25 83 THR A CA 1
ATOM 676 C C . THR A 1 83 ? 2.462 -3.890 -11.914 1.00 93.25 83 THR A C 1
ATOM 678 O O . THR A 1 83 ? 2.222 -3.143 -12.861 1.00 93.25 83 THR A O 1
ATOM 681 N N . HIS A 1 84 ? 1.806 -3.796 -10.757 1.00 94.81 84 HIS A N 1
ATOM 682 C CA . HIS A 1 84 ? 0.656 -2.915 -10.581 1.00 94.81 84 HIS A CA 1
ATOM 683 C C . HIS A 1 84 ? 0.501 -2.474 -9.132 1.00 94.81 84 HIS A C 1
ATOM 685 O O . HIS A 1 84 ? 0.483 -3.305 -8.224 1.00 94.81 84 HIS A O 1
ATOM 691 N N . TRP A 1 85 ? 0.346 -1.167 -8.920 1.00 96.19 85 TRP A N 1
ATOM 692 C CA . TRP A 1 85 ? 0.130 -0.580 -7.601 1.00 96.19 85 TRP A CA 1
ATOM 693 C C . TRP A 1 85 ? -1.359 -0.432 -7.296 1.00 96.19 85 TRP A C 1
ATOM 695 O O . TRP A 1 85 ? -2.128 0.147 -8.062 1.00 96.19 85 TRP A O 1
ATOM 705 N N . THR A 1 86 ? -1.748 -0.881 -6.111 1.00 96.50 86 THR A N 1
ATOM 706 C CA . THR A 1 86 ? -3.111 -0.800 -5.576 1.00 96.50 86 THR A CA 1
ATOM 707 C C . THR A 1 86 ? -3.066 -0.230 -4.164 1.00 96.50 86 THR A C 1
ATOM 709 O O . THR A 1 86 ? -1.995 -0.119 -3.568 1.00 96.50 86 THR A O 1
ATOM 712 N N . ALA A 1 87 ? -4.205 0.172 -3.608 1.00 96.81 87 ALA A N 1
ATOM 713 C CA . ALA A 1 87 ? -4.246 0.769 -2.278 1.00 96.81 87 ALA A CA 1
ATOM 714 C C . ALA A 1 87 ? -5.340 0.155 -1.409 1.00 96.81 87 ALA A C 1
ATOM 716 O O . ALA A 1 87 ? -6.369 -0.314 -1.895 1.00 96.81 87 ALA A O 1
ATOM 717 N N . TYR A 1 88 ? -5.141 0.214 -0.097 1.00 96.00 88 TYR A N 1
ATOM 718 C CA . TYR A 1 88 ? -6.167 -0.140 0.870 1.00 96.00 88 TYR A CA 1
ATOM 719 C C . TYR A 1 88 ? -6.263 0.894 1.987 1.00 96.00 88 TYR A C 1
ATOM 721 O O . TYR A 1 88 ? -5.307 1.600 2.313 1.00 96.00 88 TYR A O 1
ATOM 729 N N . ILE A 1 89 ? -7.426 0.931 2.627 1.00 95.62 89 ILE A N 1
ATOM 730 C CA . ILE A 1 89 ? -7.623 1.620 3.895 1.00 95.62 89 ILE A CA 1
ATOM 731 C C . ILE A 1 89 ? -8.494 0.779 4.822 1.00 95.62 89 ILE A C 1
ATOM 733 O O . ILE A 1 89 ? -9.545 0.271 4.434 1.00 95.62 89 ILE A O 1
ATOM 737 N N . LYS A 1 90 ? -8.058 0.651 6.071 1.00 93.56 90 LYS A N 1
ATOM 738 C CA . LYS A 1 90 ? -8.744 -0.036 7.158 1.00 93.56 90 LYS A CA 1
ATOM 739 C C . LYS A 1 90 ? -9.122 0.954 8.253 1.00 93.56 90 LYS A C 1
ATOM 741 O O . LYS A 1 90 ? -8.307 1.764 8.693 1.00 93.56 90 LYS A O 1
ATOM 746 N N . ARG A 1 91 ? -10.361 0.851 8.734 1.00 92.50 91 ARG A N 1
ATOM 747 C CA . ARG A 1 91 ? -10.873 1.543 9.924 1.00 92.50 91 ARG A CA 1
ATOM 748 C C . ARG A 1 91 ? -11.746 0.592 10.735 1.00 92.50 91 ARG A C 1
ATOM 750 O O . ARG A 1 91 ? -12.858 0.259 10.321 1.00 92.50 91 ARG A O 1
ATOM 757 N N . GLY A 1 92 ? -11.249 0.156 11.891 1.00 90.00 92 GLY A N 1
ATOM 758 C CA . GLY A 1 92 ? -11.916 -0.868 12.696 1.00 90.00 92 GLY A CA 1
ATOM 759 C C . GLY A 1 92 ? -12.042 -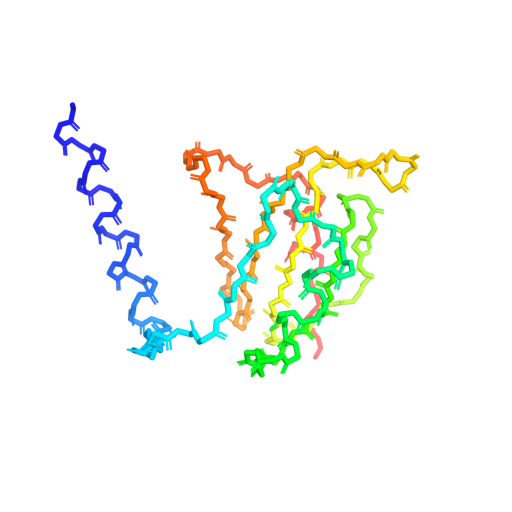2.170 11.904 1.00 90.00 92 GLY A C 1
ATOM 760 O O . GLY A 1 92 ? -11.044 -2.664 11.386 1.00 90.00 92 GLY A O 1
ATOM 761 N N . SER A 1 93 ? -13.263 -2.687 11.776 1.00 88.50 93 SER A N 1
ATOM 762 C CA . SER A 1 93 ? -13.588 -3.885 10.987 1.00 88.50 93 SER A CA 1
ATOM 763 C C . SER A 1 93 ? -13.816 -3.615 9.495 1.00 88.50 93 SER A C 1
ATOM 765 O O . SER A 1 93 ? -14.023 -4.549 8.725 1.00 88.50 93 SER A O 1
ATOM 767 N N . ARG A 1 94 ? -13.806 -2.349 9.059 1.00 90.75 94 ARG A N 1
ATOM 768 C CA . ARG A 1 94 ? -14.065 -1.984 7.661 1.00 90.75 94 ARG A CA 1
ATOM 769 C C . ARG A 1 94 ? -12.757 -1.847 6.901 1.00 90.75 94 ARG A C 1
ATOM 771 O O . ARG A 1 94 ? -11.894 -1.070 7.304 1.00 90.75 94 ARG A O 1
ATOM 778 N N . VAL A 1 95 ? -12.665 -2.539 5.773 1.00 92.44 95 VAL A N 1
ATOM 779 C CA . VAL A 1 95 ? -11.560 -2.439 4.818 1.00 92.44 95 VAL A CA 1
ATOM 780 C C . VAL A 1 95 ? -12.127 -1.998 3.475 1.00 92.44 95 VAL A C 1
ATOM 782 O O . VAL A 1 95 ? -13.144 -2.520 3.019 1.00 92.44 95 VAL A O 1
ATOM 785 N N . VAL A 1 96 ? -11.479 -1.021 2.853 1.00 93.44 96 VAL A N 1
ATOM 786 C CA . VAL A 1 96 ? -11.742 -0.603 1.478 1.00 93.44 96 VAL A CA 1
ATOM 787 C C . VAL A 1 96 ? -10.484 -0.862 0.672 1.00 93.44 96 VAL A C 1
ATOM 789 O O . VAL A 1 96 ? -9.400 -0.435 1.058 1.00 93.44 96 VAL A O 1
ATOM 792 N N . TYR A 1 97 ? -10.657 -1.552 -0.446 1.00 94.50 97 TYR A N 1
ATOM 793 C CA . TYR A 1 97 ? -9.633 -1.774 -1.453 1.00 94.50 97 TYR A CA 1
ATOM 794 C C . TYR A 1 97 ? -9.894 -0.853 -2.646 1.00 94.50 97 TYR A C 1
ATOM 796 O O . TYR A 1 97 ? -11.048 -0.639 -3.030 1.00 94.50 97 TYR A O 1
ATOM 804 N N . PHE A 1 98 ? -8.828 -0.296 -3.206 1.00 93.81 98 PHE A N 1
ATOM 805 C CA . PHE A 1 98 ? -8.856 0.566 -4.372 1.00 93.81 98 PHE A CA 1
ATOM 806 C C . PHE A 1 98 ? -7.866 0.059 -5.416 1.00 93.81 98 PHE A C 1
ATOM 808 O O . PHE A 1 98 ? -6.674 -0.093 -5.148 1.00 93.81 98 PHE A O 1
ATOM 815 N N . ASP A 1 99 ? -8.385 -0.120 -6.622 1.00 93.88 99 ASP A N 1
ATOM 816 C CA . ASP A 1 99 ? -7.629 -0.427 -7.825 1.00 93.88 99 ASP A CA 1
ATOM 817 C C . ASP A 1 99 ? -8.064 0.564 -8.910 1.00 93.88 99 ASP A C 1
ATOM 819 O O . ASP A 1 99 ? -9.265 0.763 -9.128 1.00 93.88 99 ASP A O 1
ATOM 823 N N . SER A 1 100 ? -7.097 1.209 -9.562 1.00 90.69 100 SER A N 1
ATOM 824 C CA . SER A 1 100 ? -7.334 2.190 -10.623 1.00 90.69 100 SER A CA 1
ATOM 825 C C . SER A 1 100 ? -7.894 1.568 -11.905 1.00 90.69 100 SER A C 1
ATOM 827 O O . SER A 1 100 ? -8.589 2.265 -12.644 1.00 90.69 100 SER A O 1
ATOM 829 N N . ILE A 1 101 ? -7.661 0.272 -12.145 1.00 88.69 101 ILE A N 1
ATOM 830 C CA . ILE A 1 101 ? -8.269 -0.484 -13.253 1.00 88.69 101 ILE A CA 1
ATOM 831 C C . ILE A 1 101 ? -9.765 -0.712 -12.972 1.00 88.69 101 ILE A C 1
ATOM 833 O O . ILE A 1 101 ? -10.600 -0.683 -13.880 1.00 88.69 101 ILE A O 1
ATOM 837 N N . GLY A 1 102 ? -10.122 -0.850 -11.691 1.00 82.06 102 GLY A N 1
ATOM 838 C CA . GLY A 1 102 ? -11.490 -1.035 -11.219 1.00 82.06 102 GLY A CA 1
ATOM 839 C C . GLY A 1 102 ? -12.056 -2.433 -11.493 1.00 82.06 102 GLY A C 1
ATOM 840 O O . GLY A 1 102 ? -11.583 -3.176 -12.340 1.00 82.06 102 GLY A O 1
ATOM 841 N N . HIS A 1 103 ? -13.112 -2.802 -10.761 1.00 77.69 103 HIS A N 1
ATOM 842 C CA 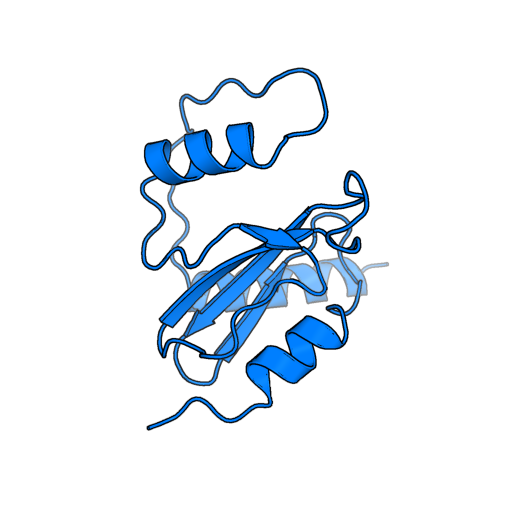. HIS A 1 103 ? -13.827 -4.086 -10.895 1.00 77.69 103 HIS A CA 1
ATOM 843 C C . HIS A 1 103 ? -12.992 -5.374 -10.696 1.00 77.69 103 HIS A C 1
ATOM 845 O O . HIS A 1 103 ? -13.510 -6.463 -10.937 1.00 77.69 103 HIS A O 1
ATOM 851 N N . VAL A 1 104 ? -11.759 -5.275 -10.192 1.00 85.94 104 VAL A N 1
ATOM 852 C CA . VAL A 1 104 ? -10.900 -6.416 -9.834 1.00 85.94 104 VAL A CA 1
ATOM 853 C C . VAL A 1 104 ? -11.024 -6.718 -8.335 1.00 85.94 104 VAL A C 1
ATOM 855 O O . VAL A 1 104 ? -11.197 -5.814 -7.512 1.00 85.94 104 VAL A O 1
ATOM 858 N N . LYS A 1 105 ? -11.002 -8.006 -7.970 1.00 90.00 105 LYS A N 1
ATOM 859 C CA . LYS A 1 105 ? -10.998 -8.442 -6.564 1.00 90.00 105 LYS A CA 1
ATOM 860 C C . LYS A 1 105 ? -9.604 -8.220 -5.954 1.00 90.00 105 LYS A C 1
ATOM 862 O O . LYS A 1 105 ? -8.621 -8.388 -6.667 1.00 90.00 105 LYS A O 1
ATOM 867 N N . PRO A 1 106 ? -9.498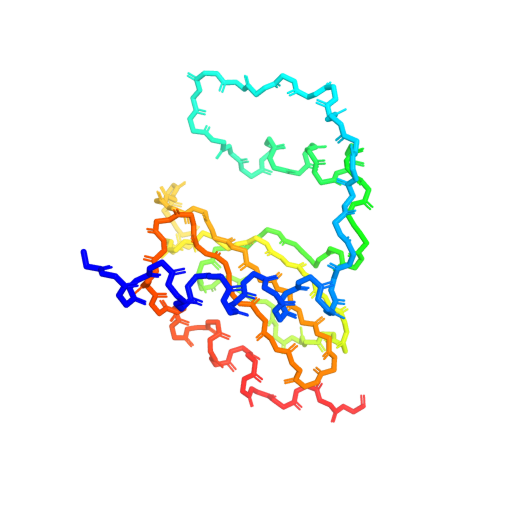 -7.901 -4.651 1.00 93.38 106 PRO A N 1
ATOM 868 C CA . PRO A 1 106 ? -8.197 -7.817 -3.993 1.00 93.38 106 PRO A CA 1
ATOM 869 C C . PRO A 1 106 ? -7.455 -9.166 -4.048 1.00 93.38 106 PRO A C 1
ATOM 871 O O . PRO A 1 106 ? -8.115 -10.212 -4.068 1.00 93.38 106 PRO A O 1
ATOM 874 N N . PRO A 1 107 ? -6.109 -9.158 -4.014 1.00 93.62 107 PRO A N 1
ATOM 875 C CA . PRO A 1 107 ? -5.314 -10.382 -3.943 1.00 93.62 107 PRO A CA 1
ATOM 876 C C . PRO A 1 107 ? -5.617 -11.165 -2.656 1.00 93.62 107 PRO A C 1
ATOM 878 O O . PRO A 1 107 ? -5.974 -10.579 -1.625 1.00 93.62 107 PRO A O 1
ATOM 881 N N . LEU A 1 108 ? -5.490 -12.495 -2.710 1.00 93.81 108 LEU A N 1
ATOM 882 C CA . LEU A 1 108 ? -5.845 -13.380 -1.595 1.00 93.81 108 LEU A CA 1
ATOM 883 C C . LEU A 1 108 ? -5.019 -13.078 -0.344 1.00 93.81 108 LEU A C 1
ATOM 885 O O . LEU A 1 108 ? -5.557 -13.096 0.756 1.00 93.81 108 LEU A O 1
ATOM 889 N N . GLU A 1 109 ? -3.751 -12.720 -0.503 1.00 94.81 109 GLU A N 1
ATOM 890 C CA . GLU A 1 109 ? -2.826 -12.333 0.560 1.00 94.81 109 GLU A CA 1
ATOM 891 C C . GLU A 1 109 ? -3.364 -11.143 1.354 1.00 94.81 109 GLU A C 1
ATOM 893 O O . GLU A 1 109 ? -3.345 -11.155 2.583 1.00 94.81 109 GLU A O 1
ATOM 898 N N . LEU A 1 110 ? -3.938 -10.150 0.667 1.00 94.25 110 LEU A N 1
ATOM 899 C CA . LEU A 1 110 ? -4.558 -9.000 1.320 1.00 94.25 110 LEU A CA 1
ATOM 900 C C . LEU A 1 110 ? -5.852 -9.387 2.044 1.00 94.25 110 LEU A C 1
ATOM 902 O O . LEU A 1 110 ? -6.141 -8.890 3.134 1.00 94.25 110 LEU A O 1
ATOM 906 N N . VAL A 1 111 ? -6.633 -10.298 1.458 1.00 94.25 111 VAL A N 1
ATOM 907 C CA . VAL A 1 111 ? -7.835 -10.846 2.098 1.00 94.25 111 VAL A CA 1
ATOM 908 C C . VAL A 1 111 ? -7.465 -11.635 3.357 1.00 94.25 111 VAL A C 1
ATOM 910 O O . VAL A 1 111 ? -8.107 -11.463 4.393 1.00 94.25 111 VAL A O 1
ATOM 913 N N . HIS A 1 112 ? -6.424 -12.466 3.301 1.00 92.62 112 HIS A N 1
ATOM 914 C CA . HIS A 1 112 ? -5.910 -13.228 4.438 1.00 92.62 112 HIS A CA 1
ATOM 915 C C . HIS A 1 112 ? -5.343 -12.314 5.518 1.00 92.62 112 HIS A C 1
ATOM 917 O O . HIS A 1 112 ? -5.695 -12.483 6.687 1.00 92.62 112 HIS A O 1
ATOM 923 N N . TYR A 1 113 ? -4.572 -11.298 5.123 1.00 93.50 113 TYR A N 1
ATOM 924 C CA . TYR A 1 113 ? -4.045 -10.289 6.031 1.00 93.50 113 TYR A CA 1
ATOM 925 C C . TYR A 1 113 ? -5.158 -9.676 6.882 1.00 93.50 113 TYR A C 1
ATOM 927 O O . TYR A 1 113 ? -5.020 -9.629 8.095 1.00 93.50 113 TYR A O 1
ATOM 935 N N . PHE A 1 114 ? -6.307 -9.311 6.301 1.00 91.88 114 PHE A N 1
ATOM 936 C CA . PHE A 1 114 ? -7.417 -8.733 7.072 1.00 91.88 114 PHE A CA 1
ATOM 937 C C . PHE A 1 114 ? -8.377 -9.732 7.722 1.00 91.88 114 PHE A C 1
ATOM 939 O O . PHE A 1 114 ? -9.134 -9.341 8.612 1.00 91.88 114 PHE A O 1
ATOM 946 N N . ARG A 1 115 ? -8.350 -11.008 7.324 1.00 85.69 115 ARG A N 1
ATOM 947 C CA . ARG A 1 115 ? -9.091 -12.089 7.996 1.00 85.69 115 ARG A CA 1
ATOM 948 C C . ARG A 1 115 ? -8.399 -12.574 9.269 1.00 85.69 115 ARG A C 1
ATOM 950 O O . ARG A 1 115 ? -9.086 -13.056 10.162 1.00 85.69 115 ARG A O 1
ATOM 957 N N . GLY A 1 116 ? -7.080 -12.402 9.378 1.00 66.69 116 GLY A N 1
ATOM 958 C CA . GLY A 1 116 ? -6.234 -12.898 10.472 1.00 66.69 116 GLY A CA 1
ATOM 959 C C . GLY A 1 116 ? -6.442 -12.284 11.867 1.00 66.69 116 GLY A C 1
ATOM 960 O O . GLY A 1 116 ? -5.560 -12.413 12.705 1.00 66.69 116 GLY A O 1
ATOM 961 N N . GLY A 1 117 ? -7.571 -11.622 12.149 1.00 50.88 117 GLY A N 1
ATOM 962 C CA . GLY A 1 117 ? -8.008 -11.383 13.532 1.00 50.88 117 GLY A CA 1
ATOM 963 C C . GLY A 1 117 ? -7.061 -10.567 14.420 1.00 50.88 117 GLY A C 1
ATOM 964 O O . GLY A 1 117 ? -6.971 -10.826 15.615 1.00 50.88 117 GLY A O 1
ATOM 965 N N . GLY A 1 118 ? -6.380 -9.553 13.879 1.00 40.12 118 GLY A N 1
ATOM 966 C CA . GLY A 1 118 ? -5.641 -8.560 14.670 1.00 40.12 118 GLY A CA 1
ATOM 967 C C . GLY A 1 118 ? -6.582 -7.624 15.438 1.00 40.12 118 GLY A C 1
ATOM 968 O O . GLY A 1 118 ? -6.709 -6.447 15.108 1.00 40.12 118 GLY A O 1
ATOM 969 N N . SER A 1 119 ? -7.315 -8.163 16.407 1.00 39.12 119 SER A N 1
ATOM 970 C CA . SER A 1 119 ? -8.020 -7.422 17.452 1.00 39.12 119 SER A CA 1
A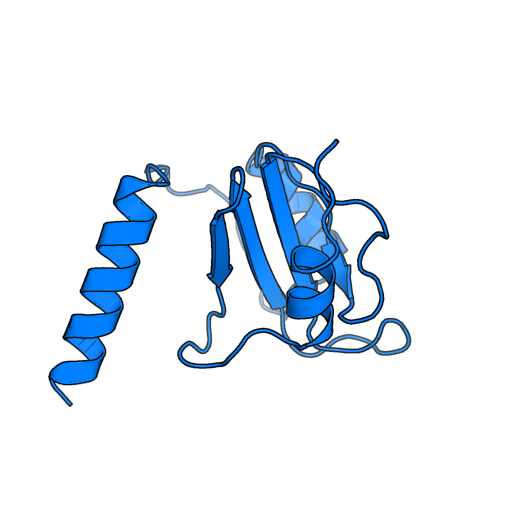TOM 971 C C . SER A 1 119 ? -7.607 -8.034 18.784 1.00 39.12 119 SER A C 1
ATOM 973 O O . SER A 1 119 ? -8.142 -9.055 19.205 1.00 39.12 119 SER A O 1
ATOM 975 N N . ARG A 1 120 ? -6.609 -7.419 19.411 1.00 39.94 120 ARG A N 1
ATOM 976 C CA . ARG A 1 120 ? -6.590 -7.253 20.860 1.00 39.94 120 ARG A CA 1
ATOM 977 C C . ARG A 1 120 ? -6.684 -5.757 21.108 1.00 39.94 120 ARG A C 1
ATOM 979 O O . ARG A 1 120 ? -6.008 -5.015 20.356 1.00 39.94 120 ARG A O 1
#

Organis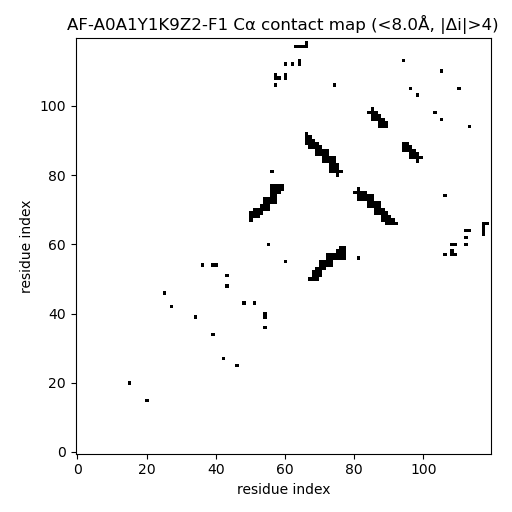m: Photinus pyralis (NCBI:txid7054)

Secondary structure (DSSP, 8-state):
-HHHHHHHHHHHHHHHHHSPPP------PPPSSPPPHHHHHHHHHHHT-TTEEEEEETT---S---SEEEEEEESS-TTS----EEEEEEETTEEEEE-SS-SPPPPHHHHHHHHS----

Radius of gyration: 15.25 Å; Cα contacts (8 Å, |Δi|>4): 126; chains: 1; bounding box: 38×34×40 Å

Mean predicted aligned error: 8.41 Å